Protein AF-A0A951AZ58-F1 (afdb_monomer)

Foldseek 3Di:
DVVVVVVVVVVVVVVVVVVVQLPDQDDDDDDPDLQCLLQPPQKDFDDDPNDGPDIGGSQVVVCVVVVHGGDYDDDRPPRNDPDPDPPDPD

Radius of gyration: 17.18 Å; Cα contacts (8 Å, |Δi|>4): 71; chains: 1; bounding box: 52×43×36 Å

Structure (mmCIF, N/CA/C/O backbone):
data_AF-A0A951AZ58-F1
#
_entry.id   AF-A0A951AZ58-F1
#
loop_
_atom_site.group_PDB
_atom_site.id
_atom_site.type_symbol
_atom_site.label_atom_id
_atom_site.label_alt_id
_atom_site.label_comp_id
_atom_site.label_asym_id
_atom_site.label_entity_id
_atom_site.label_seq_id
_atom_site.pdbx_PDB_ins_code
_atom_site.Cartn_x
_atom_site.Cartn_y
_atom_site.Cartn_z
_atom_site.occupancy
_atom_site.B_iso_or_equiv
_atom_site.auth_seq_id
_atom_site.auth_comp_id
_atom_site.auth_asym_id
_atom_site.auth_atom_id
_atom_site.pdbx_PDB_model_num
ATOM 1 N N . TRP A 1 1 ? 11.320 30.455 2.727 1.00 51.31 1 TRP A N 1
ATOM 2 C CA . TRP A 1 1 ? 9.937 30.965 2.680 1.00 51.31 1 TRP A CA 1
ATOM 3 C C . TRP A 1 1 ? 9.031 30.214 1.704 1.00 51.31 1 TRP A C 1
ATOM 5 O O . TRP A 1 1 ? 7.855 30.126 2.004 1.00 51.31 1 TRP A O 1
ATOM 15 N N . PHE A 1 2 ? 9.530 29.590 0.625 1.00 50.81 2 PHE A N 1
ATOM 16 C CA . PHE A 1 2 ? 8.713 28.667 -0.191 1.00 50.81 2 PHE A CA 1
ATOM 17 C C . PHE A 1 2 ? 8.337 27.359 0.542 1.00 50.81 2 PHE A C 1
ATOM 19 O O . PHE A 1 2 ? 7.192 26.938 0.501 1.00 50.81 2 PHE A O 1
ATOM 26 N N . LEU A 1 3 ? 9.264 26.782 1.316 1.00 56.75 3 LEU A N 1
ATOM 27 C CA . LEU A 1 3 ? 9.083 25.475 1.976 1.00 56.75 3 LEU A CA 1
ATOM 28 C C 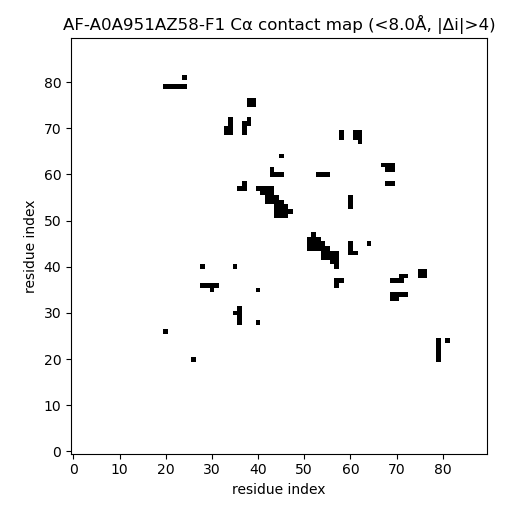. LEU A 1 3 ? 8.008 25.422 3.083 1.00 56.75 3 LEU A C 1
ATOM 30 O O . LEU A 1 3 ? 7.521 24.342 3.394 1.00 56.75 3 LEU A O 1
ATOM 34 N N . ALA A 1 4 ? 7.641 26.557 3.691 1.00 56.88 4 ALA A N 1
ATOM 35 C CA . ALA A 1 4 ? 6.621 26.582 4.747 1.00 56.88 4 ALA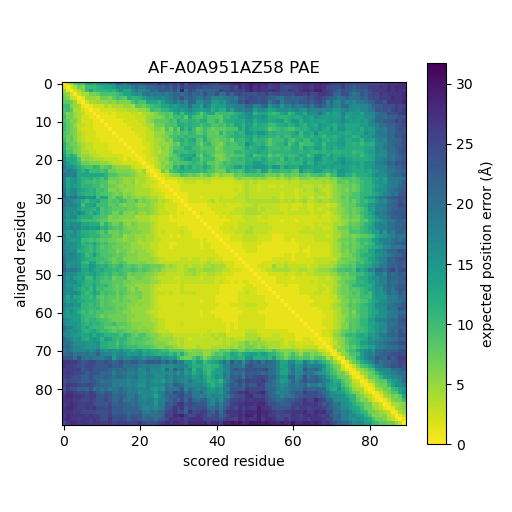 A CA 1
ATOM 36 C C . ALA A 1 4 ? 5.196 26.450 4.176 1.00 56.88 4 ALA A C 1
ATOM 38 O O . ALA A 1 4 ? 4.354 25.795 4.778 1.00 56.88 4 ALA A O 1
ATOM 39 N N . GLY A 1 5 ? 4.947 27.019 2.989 1.00 62.47 5 GLY A N 1
ATOM 40 C CA . GLY A 1 5 ? 3.643 26.934 2.325 1.00 62.47 5 GLY A CA 1
ATOM 41 C C . GLY A 1 5 ? 3.329 25.531 1.801 1.00 62.47 5 GLY A C 1
ATOM 42 O O . GLY A 1 5 ? 2.188 25.085 1.903 1.00 62.47 5 GLY A O 1
ATOM 43 N N . ASP A 1 6 ? 4.346 24.817 1.308 1.00 77.69 6 ASP A N 1
ATOM 44 C CA . ASP A 1 6 ? 4.196 23.433 0.849 1.00 77.69 6 ASP A CA 1
ATOM 45 C C . ASP A 1 6 ? 3.916 22.482 2.018 1.00 77.69 6 ASP A C 1
ATOM 47 O O . ASP A 1 6 ? 3.068 21.605 1.896 1.00 77.69 6 ASP A O 1
ATOM 51 N N . ALA A 1 7 ? 4.565 22.675 3.171 1.00 77.19 7 ALA A N 1
ATOM 52 C CA . ALA A 1 7 ? 4.338 21.839 4.350 1.00 77.19 7 ALA A CA 1
ATOM 53 C C . ALA A 1 7 ? 2.889 21.940 4.862 1.00 77.19 7 ALA A C 1
ATOM 55 O O . ALA A 1 7 ? 2.227 20.918 5.047 1.00 77.19 7 ALA A O 1
ATOM 56 N N . ASP A 1 8 ? 2.364 23.161 5.006 1.00 79.81 8 ASP A N 1
ATOM 57 C CA . ASP A 1 8 ? 0.981 23.385 5.444 1.00 79.81 8 ASP A CA 1
ATOM 58 C C . ASP A 1 8 ? -0.046 22.858 4.427 1.00 79.81 8 ASP A C 1
ATOM 60 O O . ASP A 1 8 ? -1.128 22.389 4.795 1.00 79.81 8 ASP A O 1
ATOM 64 N N . PHE A 1 9 ? 0.270 22.936 3.131 1.00 82.00 9 PHE A N 1
ATOM 65 C CA . PHE A 1 9 ? -0.575 22.394 2.069 1.00 82.00 9 PHE A CA 1
ATOM 66 C C . PHE A 1 9 ? -0.582 20.862 2.066 1.00 82.00 9 PHE A C 1
ATOM 68 O O . PHE A 1 9 ? -1.651 20.255 1.988 1.00 82.00 9 PHE A O 1
ATOM 75 N N . MET A 1 10 ? 0.593 20.242 2.191 1.00 78.75 10 MET A N 1
ATOM 76 C CA . MET A 1 10 ? 0.751 18.790 2.269 1.00 78.75 10 MET A CA 1
ATOM 77 C C . MET A 1 10 ? 0.001 18.215 3.468 1.00 78.75 10 MET A C 1
ATOM 79 O O . MET A 1 10 ? -0.695 17.212 3.325 1.00 78.75 10 MET A O 1
ATOM 83 N N . GLU A 1 11 ? 0.062 18.886 4.620 1.00 82.31 11 GLU A N 1
ATOM 84 C CA . GLU A 1 11 ? -0.664 18.463 5.817 1.00 82.31 11 GLU A CA 1
ATOM 85 C C . GLU A 1 11 ? -2.186 18.547 5.620 1.00 82.31 11 GLU A C 1
ATOM 87 O O . GLU A 1 11 ? -2.909 17.597 5.920 1.00 82.31 11 GLU A O 1
ATOM 92 N N . LYS A 1 12 ? -2.698 19.627 5.012 1.00 83.06 12 LYS A N 1
ATOM 93 C CA . LYS A 1 12 ? -4.130 19.735 4.665 1.00 83.06 12 LYS A CA 1
ATOM 94 C C . LYS A 1 12 ? -4.574 18.673 3.659 1.00 83.06 12 LYS A C 1
ATOM 96 O O . LYS A 1 12 ? -5.682 18.147 3.776 1.00 83.06 12 LYS A O 1
ATOM 101 N N . ALA A 1 13 ? -3.737 18.370 2.667 1.00 79.94 13 ALA A N 1
ATOM 102 C CA . ALA A 1 13 ? -4.013 17.335 1.677 1.00 79.94 13 ALA A CA 1
ATOM 103 C C . ALA A 1 13 ? -4.053 15.942 2.324 1.00 79.94 13 ALA A C 1
ATOM 105 O O . ALA A 1 13 ? -4.967 15.171 2.030 1.00 79.94 13 ALA A O 1
ATOM 106 N N . ARG A 1 14 ? -3.126 15.656 3.250 1.00 78.56 14 ARG A N 1
ATOM 107 C CA . ARG A 1 14 ? -3.092 14.420 4.042 1.00 78.56 14 ARG A CA 1
ATOM 108 C C . ARG A 1 14 ? -4.371 14.248 4.858 1.00 78.56 14 ARG A C 1
ATOM 110 O O . ARG A 1 14 ? -5.041 13.233 4.703 1.00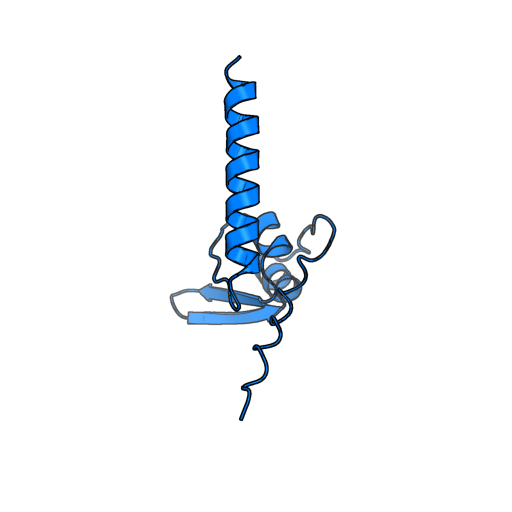 78.56 14 ARG A O 1
ATOM 117 N N . THR A 1 15 ? -4.760 15.254 5.643 1.00 82.06 15 THR A N 1
ATOM 118 C CA . THR A 1 15 ? -5.986 15.203 6.460 1.00 82.06 15 THR A CA 1
ATOM 119 C C . THR A 1 15 ? -7.226 14.959 5.604 1.00 82.06 15 THR A C 1
ATOM 121 O O . THR A 1 15 ? -8.046 14.104 5.921 1.00 82.06 15 THR A O 1
ATOM 124 N N . ARG A 1 16 ? -7.346 15.645 4.461 1.00 81.62 16 ARG A N 1
ATOM 125 C CA . ARG A 1 16 ? -8.490 15.461 3.558 1.00 81.62 16 ARG A CA 1
ATOM 126 C C . ARG A 1 16 ? -8.536 14.063 2.940 1.00 81.62 16 ARG A C 1
ATOM 128 O O . ARG A 1 16 ? -9.623 13.522 2.756 1.00 81.62 16 ARG A O 1
ATOM 135 N N . LEU A 1 17 ? -7.377 13.497 2.604 1.00 73.88 17 LEU A N 1
ATOM 136 C CA . LEU A 1 17 ? -7.275 12.121 2.124 1.00 73.88 17 LEU A CA 1
ATOM 137 C C . LEU A 1 17 ? -7.712 11.143 3.222 1.00 73.88 17 LEU A C 1
ATOM 139 O O . LEU A 1 17 ? -8.512 10.258 2.955 1.00 73.88 17 LEU A O 1
ATOM 143 N N . GLU A 1 18 ? -7.248 11.337 4.456 1.00 76.31 18 GLU A N 1
ATOM 144 C CA . GLU A 1 18 ? -7.612 10.495 5.601 1.00 76.31 18 GLU A CA 1
ATOM 145 C C . GLU A 1 18 ? -9.100 10.542 5.929 1.00 76.31 18 GLU A C 1
ATOM 147 O O . GLU A 1 18 ? -9.691 9.500 6.202 1.00 76.31 18 GLU A O 1
ATOM 152 N N . ASP A 1 19 ? -9.722 11.717 5.870 1.00 79.56 19 ASP A N 1
ATOM 153 C CA . ASP A 1 19 ? -11.162 11.861 6.082 1.00 79.56 19 ASP A CA 1
ATOM 154 C C . ASP A 1 19 ? -11.963 11.185 4.960 1.00 79.56 19 ASP A C 1
ATOM 156 O O . ASP A 1 19 ? -12.954 10.503 5.223 1.00 79.56 19 ASP A O 1
ATOM 160 N N . MET A 1 20 ? -11.504 11.309 3.708 1.00 74.25 20 MET A N 1
ATOM 161 C CA . MET A 1 20 ? -12.118 10.633 2.562 1.00 74.25 20 MET A CA 1
ATOM 162 C C . MET A 1 20 ? -11.992 9.109 2.665 1.00 74.25 20 MET A C 1
ATOM 164 O O . MET A 1 20 ? -12.942 8.398 2.354 1.00 74.25 20 MET A O 1
ATOM 168 N N . VAL A 1 21 ? -10.842 8.609 3.124 1.00 74.69 21 VAL A N 1
ATOM 169 C CA . VAL A 1 21 ? -10.608 7.176 3.344 1.00 74.69 21 VAL A CA 1
ATOM 170 C C . VAL A 1 21 ? -11.426 6.662 4.528 1.00 74.69 21 VAL A C 1
ATOM 172 O O . VAL A 1 21 ? -12.020 5.597 4.420 1.00 74.69 21 VAL A O 1
ATOM 175 N N . ARG A 1 22 ? -11.532 7.417 5.631 1.00 71.56 22 ARG A N 1
ATOM 176 C CA . ARG A 1 22 ? -12.365 7.041 6.789 1.00 71.56 22 ARG A CA 1
ATOM 177 C C . ARG A 1 22 ? -13.844 6.898 6.441 1.00 71.56 22 ARG A C 1
ATOM 179 O O . ARG A 1 22 ? -14.508 6.043 7.013 1.00 71.56 22 ARG A O 1
ATOM 186 N N . GLY A 1 23 ? -14.351 7.739 5.541 1.00 72.94 23 GLY A N 1
ATOM 187 C CA . GLY A 1 23 ? -15.740 7.678 5.082 1.00 72.94 23 GLY A CA 1
ATOM 188 C C . GLY A 1 23 ? -16.004 6.648 3.980 1.00 72.94 23 GLY A C 1
ATOM 189 O O . GLY A 1 23 ? -17.163 6.434 3.632 1.00 72.94 23 GLY A O 1
ATOM 190 N N . ALA A 1 24 ? -14.966 6.036 3.405 1.00 74.88 24 ALA A N 1
ATOM 191 C CA . ALA A 1 24 ? -15.097 5.089 2.305 1.00 74.88 24 ALA A CA 1
ATOM 192 C C . ALA A 1 24 ? -14.997 3.645 2.808 1.00 74.88 24 ALA A C 1
ATOM 194 O O . ALA A 1 24 ? -14.015 3.264 3.437 1.00 74.88 24 ALA A O 1
ATOM 195 N N . GLU A 1 25 ? -15.973 2.806 2.460 1.00 76.56 25 GLU A N 1
ATOM 196 C CA . GLU A 1 25 ? -15.904 1.366 2.748 1.00 76.56 25 GLU A CA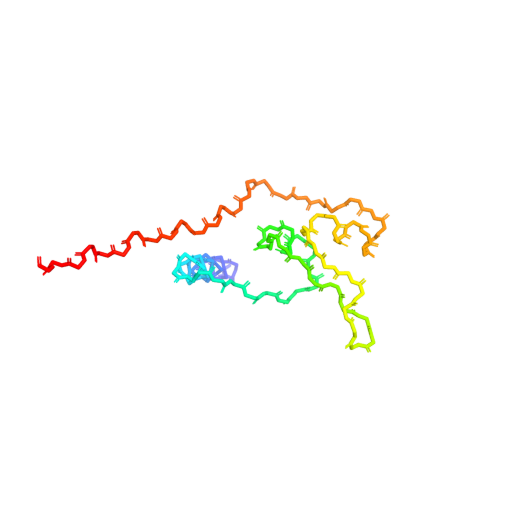 1
ATOM 197 C C . GLU A 1 25 ? -14.830 0.655 1.907 1.00 76.56 25 GLU A C 1
ATOM 199 O O . GLU A 1 25 ? -14.247 -0.337 2.340 1.00 76.56 25 GLU A O 1
ATOM 204 N N . ILE A 1 26 ? -14.553 1.161 0.696 1.00 82.69 26 ILE A N 1
ATOM 205 C CA . ILE A 1 26 ? -13.570 0.596 -0.236 1.00 82.69 26 ILE A CA 1
ATOM 206 C C . ILE A 1 26 ? -12.776 1.725 -0.905 1.00 82.69 26 ILE A C 1
ATOM 208 O O . ILE A 1 26 ? -13.345 2.594 -1.565 1.00 82.69 26 ILE A O 1
ATOM 212 N N . LEU A 1 27 ? -11.446 1.664 -0.796 1.00 84.38 27 LEU A N 1
ATOM 213 C CA . LEU A 1 27 ? -10.503 2.504 -1.537 1.00 84.38 27 LEU A CA 1
ATOM 214 C C . LEU A 1 27 ? -9.867 1.691 -2.671 1.00 84.38 27 LEU A C 1
ATOM 216 O O . LEU A 1 27 ? -9.234 0.666 -2.425 1.00 84.38 27 LEU A O 1
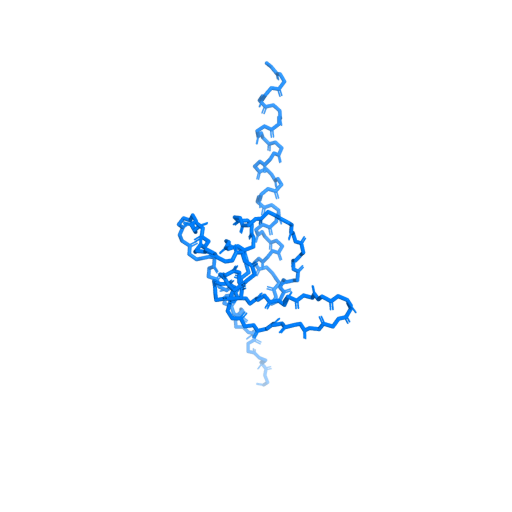ATOM 220 N N . VAL A 1 28 ? -9.976 2.181 -3.909 1.00 90.19 28 VAL A N 1
ATOM 221 C CA . VAL A 1 28 ? -9.208 1.657 -5.047 1.00 90.19 28 VAL A CA 1
ATOM 222 C C . VAL A 1 28 ? -8.059 2.612 -5.335 1.00 90.19 28 VAL A C 1
ATOM 224 O O . VAL A 1 28 ? -8.279 3.773 -5.677 1.00 90.19 28 VAL A O 1
ATOM 227 N N . LEU A 1 29 ? -6.831 2.114 -5.205 1.00 88.69 29 LEU A N 1
ATOM 228 C CA . LEU A 1 29 ? -5.615 2.900 -5.372 1.00 88.69 29 LEU A CA 1
ATOM 229 C C . LEU A 1 29 ? -4.717 2.293 -6.453 1.00 88.69 29 LEU A C 1
ATOM 231 O O . LEU A 1 29 ? -4.438 1.097 -6.444 1.00 88.69 29 LEU A O 1
ATOM 235 N N . SER A 1 30 ? -4.223 3.142 -7.355 1.00 92.38 30 SER A N 1
ATOM 236 C CA . SER A 1 30 ? -3.194 2.799 -8.339 1.00 92.38 30 SER A CA 1
ATOM 237 C C . SER A 1 30 ? -1.996 3.717 -8.136 1.00 92.38 30 SER A C 1
ATOM 239 O O . SER A 1 30 ? -2.114 4.935 -8.258 1.00 92.38 30 SER A O 1
ATOM 241 N N . SER A 1 31 ? -0.842 3.137 -7.822 1.00 88.38 31 SER A N 1
ATOM 242 C CA . SER A 1 31 ? 0.412 3.859 -7.613 1.00 88.38 31 SER A CA 1
ATOM 243 C C . SER A 1 31 ? 1.581 3.024 -8.124 1.00 88.38 31 SER A C 1
ATOM 245 O O . SER A 1 31 ? 1.499 1.802 -8.185 1.00 88.38 31 SER A O 1
ATOM 247 N N . HIS A 1 32 ? 2.681 3.687 -8.471 1.00 87.81 32 HIS A N 1
ATOM 248 C CA . HIS A 1 32 ? 3.969 3.040 -8.744 1.00 87.81 32 HIS A CA 1
ATOM 249 C C . HIS A 1 32 ? 4.938 3.150 -7.560 1.00 87.81 32 HIS A C 1
ATOM 251 O O . HIS A 1 32 ? 6.036 2.601 -7.604 1.00 87.81 32 HIS A O 1
ATOM 257 N N . GLN A 1 33 ? 4.558 3.876 -6.506 1.00 87.56 33 GLN A N 1
ATOM 258 C CA . GLN A 1 33 ? 5.373 4.012 -5.308 1.00 87.56 33 GLN A CA 1
ATOM 259 C C . GLN A 1 33 ? 5.092 2.850 -4.358 1.00 87.56 33 GLN A C 1
ATOM 261 O O . GLN A 1 33 ? 4.012 2.762 -3.776 1.00 87.56 33 GLN A O 1
ATOM 266 N N . GLU A 1 34 ? 6.091 1.991 -4.171 1.00 89.56 34 GLU A N 1
ATOM 267 C CA . GLU A 1 34 ? 5.998 0.787 -3.336 1.00 89.56 34 GLU A CA 1
ATOM 268 C C . GLU A 1 34 ? 5.512 1.094 -1.914 1.00 89.56 34 GLU A C 1
ATOM 270 O O . GLU A 1 34 ? 4.601 0.434 -1.423 1.00 89.56 34 GLU A O 1
ATOM 275 N N . GLY A 1 35 ? 6.059 2.142 -1.286 1.00 86.12 35 GLY A N 1
ATOM 276 C CA . GLY A 1 35 ? 5.684 2.538 0.073 1.00 86.12 35 GLY A CA 1
ATOM 277 C C . GLY A 1 35 ? 4.224 2.977 0.193 1.00 86.12 35 GLY A C 1
ATOM 278 O O . GLY A 1 35 ? 3.591 2.720 1.212 1.00 86.12 35 GLY A O 1
ATOM 279 N N . VAL A 1 36 ? 3.655 3.576 -0.858 1.00 86.25 36 VAL A N 1
ATOM 280 C CA . VAL A 1 36 ? 2.238 3.966 -0.862 1.00 86.25 36 VAL A CA 1
ATOM 281 C C . VAL A 1 36 ? 1.360 2.717 -0.914 1.00 86.25 36 VAL A C 1
ATOM 283 O O . VAL A 1 36 ? 0.441 2.587 -0.115 1.00 86.25 36 VAL A O 1
ATOM 286 N N . ILE A 1 37 ? 1.664 1.776 -1.810 1.00 90.44 37 ILE A N 1
ATOM 287 C CA . ILE A 1 37 ? 0.900 0.527 -1.937 1.00 90.44 37 ILE A CA 1
ATOM 288 C C . ILE A 1 37 ? 0.979 -0.277 -0.635 1.00 90.44 37 ILE A C 1
ATOM 290 O O . ILE A 1 37 ? -0.044 -0.722 -0.130 1.00 90.44 37 ILE A O 1
ATOM 294 N N . ALA A 1 38 ? 2.178 -0.405 -0.063 1.00 87.81 38 ALA A N 1
ATOM 295 C CA . ALA A 1 38 ? 2.401 -1.159 1.165 1.00 87.81 38 ALA A CA 1
ATOM 296 C C . ALA A 1 38 ? 1.710 -0.545 2.396 1.00 87.81 38 ALA A C 1
ATOM 298 O O . ALA A 1 38 ? 1.356 -1.273 3.315 1.00 87.81 38 ALA A O 1
ATOM 299 N N . THR A 1 39 ? 1.523 0.780 2.422 1.00 82.88 39 THR A N 1
ATOM 300 C CA . THR A 1 39 ? 0.893 1.477 3.559 1.00 82.88 39 THR A CA 1
ATOM 301 C C . THR A 1 39 ? -0.631 1.506 3.447 1.00 82.88 39 THR A C 1
ATOM 303 O O . THR A 1 39 ? -1.327 1.371 4.449 1.00 82.88 39 THR A O 1
ATOM 306 N N . TRP A 1 40 ? -1.160 1.704 2.236 1.00 83.19 40 TRP A N 1
ATOM 307 C CA . TRP A 1 40 ? -2.575 2.039 2.031 1.00 83.19 40 TRP A CA 1
ATOM 308 C C . TRP A 1 40 ? -3.425 0.897 1.467 1.00 83.19 40 TRP A C 1
ATOM 310 O O . TRP A 1 40 ? -4.651 0.980 1.528 1.00 83.19 40 TRP A O 1
ATOM 320 N N . CYS A 1 41 ? -2.819 -0.159 0.916 1.00 88.44 41 CYS A N 1
ATOM 321 C CA . CYS A 1 41 ? -3.552 -1.278 0.327 1.00 88.44 41 CYS A CA 1
ATOM 322 C C . CYS A 1 41 ? -3.482 -2.521 1.219 1.00 88.44 41 CYS A C 1
ATOM 324 O O . CYS A 1 41 ? -2.406 -2.968 1.599 1.00 88.44 41 CYS A O 1
ATOM 326 N N . SER A 1 42 ? -4.634 -3.141 1.472 1.00 90.00 42 SER A N 1
ATOM 327 C CA . SER A 1 42 ? -4.729 -4.466 2.104 1.00 90.00 42 SER A CA 1
ATOM 328 C C . SER A 1 42 ? -4.637 -5.619 1.094 1.00 90.00 42 SER A C 1
ATOM 330 O O . SER A 1 42 ? -4.251 -6.732 1.446 1.00 90.00 42 SER A O 1
ATOM 332 N N . ARG A 1 43 ? -4.972 -5.355 -0.174 1.00 92.81 43 ARG A N 1
ATOM 333 C CA . ARG A 1 43 ? -4.977 -6.306 -1.294 1.00 92.81 43 ARG A CA 1
ATOM 334 C C . ARG A 1 43 ? -4.437 -5.624 -2.548 1.00 92.81 43 ARG A C 1
ATOM 336 O O . ARG A 1 43 ? -4.699 -4.441 -2.760 1.00 92.81 43 ARG A O 1
ATOM 343 N N . VAL A 1 44 ? -3.712 -6.360 -3.386 1.00 95.75 44 VAL A N 1
ATOM 344 C CA . VAL A 1 44 ? -3.142 -5.857 -4.645 1.00 95.75 44 VAL A CA 1
ATOM 345 C C . VAL A 1 44 ? -3.522 -6.772 -5.803 1.00 95.75 44 VAL A C 1
ATOM 347 O O . VAL A 1 44 ? -3.489 -7.993 -5.682 1.00 95.75 44 VAL A O 1
ATOM 350 N N . LEU A 1 45 ? -3.851 -6.153 -6.939 1.00 96.44 45 LEU A N 1
ATOM 351 C CA . LEU A 1 45 ? -4.034 -6.811 -8.229 1.00 96.44 45 LEU A CA 1
ATOM 352 C C . LEU A 1 45 ? -2.836 -6.483 -9.120 1.00 96.44 45 LEU A C 1
ATOM 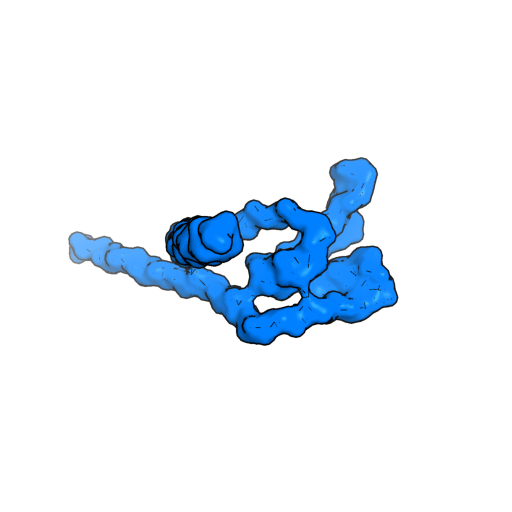354 O O . LEU A 1 45 ? -2.658 -5.336 -9.533 1.00 96.44 45 LEU A O 1
ATOM 358 N N . TRP A 1 46 ? -2.024 -7.485 -9.443 1.00 95.00 46 TRP A N 1
ATOM 359 C CA . TRP A 1 46 ? -0.958 -7.336 -10.426 1.00 95.00 46 TRP A CA 1
ATOM 360 C C . TRP A 1 46 ? -1.513 -7.604 -11.823 1.00 95.00 46 TRP A C 1
ATOM 362 O O . TRP A 1 46 ? -1.935 -8.716 -12.145 1.00 95.00 46 TRP A O 1
ATOM 372 N N . LEU A 1 47 ? -1.485 -6.576 -12.671 1.00 94.81 47 LEU A N 1
ATOM 373 C CA . LEU A 1 47 ? -1.851 -6.674 -14.078 1.00 94.81 47 LEU A CA 1
ATOM 374 C C . LEU A 1 47 ? -0.621 -6.806 -14.982 1.00 94.81 47 LEU A C 1
ATOM 376 O O . LEU A 1 47 ? 0.350 -6.063 -14.848 1.00 94.81 47 LEU A O 1
ATOM 380 N N . GLU A 1 48 ? -0.703 -7.691 -15.969 1.00 94.12 48 GLU A N 1
ATOM 381 C CA . GLU A 1 48 ? 0.272 -7.815 -17.050 1.00 94.12 48 GLU A CA 1
ATOM 382 C C . GLU A 1 48 ? -0.456 -8.084 -18.370 1.00 94.12 48 GLU A C 1
ATOM 384 O O . GLU A 1 48 ? -1.312 -8.964 -18.460 1.00 94.12 48 GLU A O 1
ATOM 389 N N . GLY A 1 49 ? -0.165 -7.288 -19.403 1.00 94.81 49 GLY A N 1
ATOM 390 C CA . GLY A 1 49 ? -0.792 -7.452 -20.722 1.00 94.81 49 GLY A CA 1
ATOM 391 C C . GLY A 1 49 ? -2.327 -7.381 -20.703 1.00 94.81 49 GLY A C 1
ATOM 392 O O . GLY A 1 49 ? -2.982 -8.060 -21.491 1.00 94.81 49 GLY A O 1
ATOM 393 N N . GLY A 1 50 ? -2.908 -6.608 -19.778 1.00 95.00 50 GLY A N 1
ATOM 394 C CA . GLY A 1 50 ? -4.361 -6.494 -19.606 1.00 95.00 50 GLY A CA 1
ATOM 395 C C . GLY A 1 50 ? -5.020 -7.682 -18.896 1.00 95.00 50 GLY A C 1
ATOM 396 O O . GLY A 1 50 ? -6.244 -7.790 -18.910 1.00 95.00 50 GLY A O 1
ATOM 397 N N . ARG A 1 51 ? -4.241 -8.580 -18.283 1.00 96.56 51 ARG A N 1
ATOM 398 C CA . ARG A 1 51 ? -4.738 -9.724 -17.507 1.00 96.56 51 ARG A CA 1
ATOM 399 C C . ARG A 1 51 ? -4.268 -9.633 -16.063 1.00 96.56 51 ARG A C 1
ATOM 401 O O . ARG A 1 51 ? -3.173 -9.143 -15.805 1.00 96.56 51 ARG A O 1
ATOM 408 N N . ILE A 1 52 ? -5.082 -10.136 -15.137 1.00 96.81 52 ILE A N 1
ATOM 409 C CA . ILE A 1 52 ? -4.663 -10.333 -13.746 1.00 96.81 52 ILE A CA 1
ATOM 410 C C . ILE A 1 52 ? -3.662 -11.483 -13.732 1.00 96.81 52 ILE A C 1
ATOM 412 O O . ILE A 1 52 ? -4.012 -12.618 -14.056 1.00 96.81 52 ILE A O 1
ATOM 416 N N . ARG A 1 53 ? -2.411 -11.163 -13.410 1.00 97.00 53 ARG A N 1
ATOM 417 C CA . ARG A 1 53 ? -1.338 -12.137 -13.222 1.00 97.00 53 ARG A CA 1
ATOM 418 C C . ARG A 1 53 ? -1.337 -12.672 -11.793 1.00 97.00 53 ARG A C 1
ATOM 420 O O . ARG A 1 53 ? -1.045 -13.847 -11.598 1.00 97.00 53 ARG A O 1
ATOM 427 N N . ASP A 1 54 ? -1.661 -11.818 -10.823 1.00 97.00 54 ASP A N 1
ATOM 428 C CA . ASP A 1 54 ? -1.710 -12.175 -9.407 1.00 97.00 54 ASP A CA 1
ATOM 429 C C . ASP A 1 54 ? -2.690 -11.286 -8.629 1.00 97.00 54 ASP A C 1
ATOM 431 O O . ASP A 1 54 ? -2.968 -10.150 -9.025 1.00 97.00 54 ASP A O 1
ATOM 435 N N . ASP A 1 55 ? -3.215 -11.825 -7.535 1.00 97.06 55 ASP A N 1
ATOM 436 C CA . ASP A 1 55 ? -4.268 -11.238 -6.714 1.00 97.06 55 ASP A CA 1
ATOM 437 C C . ASP A 1 55 ? -4.195 -11.796 -5.288 1.00 97.06 55 ASP A C 1
ATOM 439 O O . ASP A 1 55 ? -4.298 -13.006 -5.079 1.00 97.06 55 ASP A O 1
ATOM 443 N N . GLY A 1 56 ? -4.026 -10.920 -4.300 1.00 95.56 56 GLY A N 1
ATOM 444 C CA . GLY A 1 56 ? -3.893 -11.343 -2.912 1.00 95.56 56 GLY A CA 1
ATOM 445 C C . GLY A 1 56 ? -3.431 -10.236 -1.969 1.00 95.56 56 GLY A C 1
ATOM 446 O O . GLY A 1 56 ? -3.505 -9.052 -2.324 1.00 95.56 56 GLY A O 1
ATOM 447 N N . PRO A 1 57 ? -2.973 -10.611 -0.760 1.00 94.50 57 PRO A N 1
ATOM 448 C CA . PRO A 1 57 ? -2.402 -9.684 0.211 1.00 94.50 57 PRO A CA 1
ATOM 449 C C . PRO A 1 57 ? -1.313 -8.807 -0.412 1.00 94.50 57 PRO A C 1
ATOM 451 O O . PRO A 1 57 ? -0.528 -9.264 -1.250 1.00 94.50 57 PRO A O 1
ATOM 454 N N . ALA A 1 58 ? -1.305 -7.525 -0.042 1.00 92.56 58 ALA A N 1
ATOM 455 C CA . ALA A 1 58 ? -0.433 -6.539 -0.671 1.00 92.56 58 ALA A CA 1
ATOM 456 C C . ALA A 1 58 ? 1.053 -6.901 -0.543 1.00 92.56 58 ALA 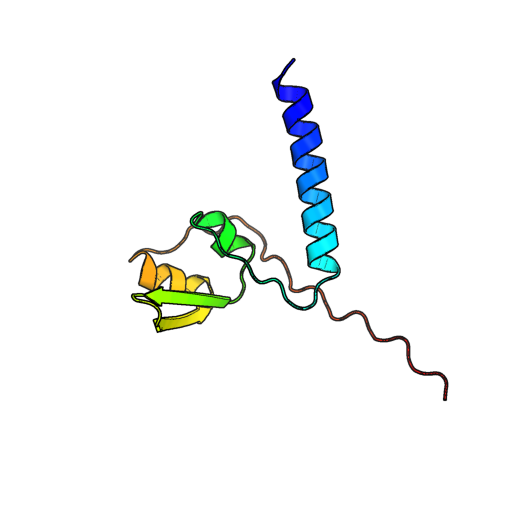A C 1
ATOM 458 O O . ALA A 1 58 ? 1.789 -6.806 -1.519 1.00 92.56 58 ALA A O 1
ATOM 459 N N . ASP A 1 59 ? 1.484 -7.358 0.627 1.00 91.50 59 ASP A N 1
ATOM 460 C CA . ASP A 1 59 ? 2.845 -7.810 0.908 1.00 91.50 59 ASP A CA 1
ATOM 461 C C . ASP A 1 59 ? 3.262 -9.006 0.039 1.00 91.50 59 ASP A C 1
ATOM 463 O O . ASP A 1 59 ? 4.327 -8.969 -0.583 1.00 91.50 59 ASP A O 1
ATOM 467 N N . GLU A 1 60 ? 2.409 -10.025 -0.073 1.00 93.75 60 GLU A N 1
ATOM 468 C CA . GLU A 1 60 ? 2.688 -11.225 -0.862 1.00 93.75 60 GLU A CA 1
ATOM 469 C C . GLU A 1 60 ? 2.796 -10.927 -2.360 1.00 93.75 60 GLU A C 1
ATOM 471 O O . GLU A 1 60 ? 3.766 -11.322 -3.015 1.00 93.75 60 GLU A O 1
ATOM 476 N N . VAL A 1 61 ? 1.808 -10.220 -2.918 1.00 95.38 61 VAL A N 1
ATOM 477 C CA . VAL A 1 61 ? 1.775 -9.907 -4.354 1.00 95.38 61 VAL A CA 1
ATOM 478 C C . VAL A 1 61 ? 2.919 -8.963 -4.715 1.00 95.38 61 VAL A C 1
ATOM 480 O O . VAL A 1 61 ? 3.605 -9.172 -5.717 1.00 95.38 61 VAL A O 1
ATOM 483 N N . MET A 1 62 ? 3.189 -7.958 -3.876 1.00 94.31 62 MET A N 1
ATOM 484 C CA . MET A 1 62 ? 4.310 -7.039 -4.083 1.00 94.31 62 MET A CA 1
ATOM 485 C C . MET A 1 62 ? 5.656 -7.759 -4.001 1.00 94.31 62 MET A C 1
ATOM 487 O O . MET A 1 62 ? 6.539 -7.472 -4.808 1.00 94.31 62 MET A O 1
ATOM 491 N N . GLN A 1 63 ? 5.822 -8.724 -3.092 1.00 93.88 63 GLN A N 1
ATOM 492 C CA . GLN A 1 63 ? 7.048 -9.519 -3.013 1.00 93.88 63 GLN A CA 1
ATOM 493 C C . GLN A 1 63 ? 7.280 -10.333 -4.291 1.00 93.88 63 GLN A C 1
ATOM 495 O O . GLN A 1 63 ? 8.402 -10.368 -4.805 1.00 93.88 63 GLN A O 1
ATOM 500 N N . ARG A 1 64 ? 6.228 -10.961 -4.831 1.00 94.88 64 ARG A N 1
ATOM 501 C CA . ARG A 1 64 ? 6.304 -11.719 -6.090 1.00 94.88 64 ARG A CA 1
ATOM 502 C C . ARG A 1 64 ? 6.560 -10.808 -7.293 1.00 94.88 64 ARG A C 1
ATOM 504 O O . ARG A 1 64 ? 7.333 -11.184 -8.171 1.00 94.88 64 ARG A O 1
ATOM 511 N N . TYR A 1 65 ? 5.972 -9.611 -7.309 1.00 94.38 65 TYR A N 1
ATOM 512 C CA . TYR A 1 65 ? 6.191 -8.606 -8.353 1.00 94.38 65 TYR A CA 1
ATOM 513 C C . TYR A 1 65 ? 7.623 -8.045 -8.345 1.00 94.38 65 TYR A C 1
ATOM 515 O O . TYR A 1 65 ? 8.269 -7.968 -9.388 1.00 94.38 65 TYR A O 1
ATOM 523 N N . LEU A 1 66 ? 8.139 -7.663 -7.172 1.00 93.31 66 LEU A N 1
ATOM 524 C CA . LEU A 1 66 ? 9.443 -7.002 -7.028 1.00 93.31 66 LEU A CA 1
ATOM 525 C C . LEU A 1 66 ? 10.628 -7.975 -6.957 1.00 93.31 66 LEU A C 1
ATOM 527 O O . LEU A 1 66 ? 11.776 -7.543 -7.075 1.00 93.31 66 LEU A O 1
ATOM 531 N N . GLY A 1 67 ? 10.375 -9.257 -6.682 1.00 94.44 67 GLY A N 1
ATOM 532 C CA . GLY A 1 67 ? 11.414 -10.256 -6.415 1.00 94.44 67 GLY A CA 1
ATOM 533 C C . GLY A 1 67 ? 12.178 -10.025 -5.104 1.00 94.44 67 GLY A C 1
ATOM 534 O O . GLY A 1 67 ? 13.229 -10.628 -4.890 1.00 94.44 67 GLY A O 1
ATOM 535 N N . ARG A 1 68 ? 11.681 -9.143 -4.228 1.00 92.75 68 ARG A N 1
ATOM 536 C CA . ARG A 1 68 ? 12.255 -8.825 -2.911 1.00 92.75 68 ARG A CA 1
ATOM 537 C C . ARG A 1 68 ? 11.149 -8.430 -1.924 1.00 92.75 68 ARG A C 1
ATOM 539 O O . ARG A 1 68 ? 10.091 -7.994 -2.372 1.00 92.75 68 ARG A O 1
ATOM 546 N N . PRO A 1 69 ? 11.387 -8.516 -0.604 1.00 87.25 69 PRO A N 1
ATOM 547 C CA . PRO A 1 69 ? 10.453 -7.992 0.390 1.00 87.25 69 PRO A CA 1
ATOM 548 C C . PRO A 1 69 ? 10.239 -6.482 0.217 1.00 87.25 69 PRO A C 1
ATOM 550 O O . PRO A 1 69 ? 11.197 -5.744 -0.035 1.00 87.25 69 PRO A O 1
ATOM 553 N N . VAL A 1 70 ? 8.996 -6.022 0.370 1.00 85.00 70 VAL A N 1
ATOM 554 C CA . VAL A 1 70 ? 8.677 -4.588 0.372 1.00 85.00 70 VAL A CA 1
ATOM 555 C C . VAL A 1 70 ? 9.017 -3.992 1.738 1.00 85.00 70 VAL A C 1
ATOM 557 O O . VAL A 1 70 ? 8.810 -4.631 2.769 1.00 85.00 70 VAL A O 1
ATOM 560 N N . GLN A 1 71 ? 9.557 -2.773 1.765 1.00 76.00 71 GLN A N 1
ATOM 561 C CA . GLN A 1 71 ? 9.745 -2.064 3.030 1.00 76.00 71 GLN A CA 1
ATOM 562 C C . GLN A 1 71 ? 8.420 -1.433 3.456 1.00 76.00 71 GLN A C 1
ATOM 564 O O . GLN A 1 71 ? 7.916 -0.528 2.794 1.00 76.00 71 GLN A O 1
ATOM 569 N N . THR A 1 72 ? 7.867 -1.917 4.563 1.00 68.12 72 THR A N 1
ATOM 570 C CA . THR A 1 72 ? 6.687 -1.347 5.217 1.00 68.12 72 THR A CA 1
ATOM 571 C C . THR A 1 72 ? 7.124 -0.300 6.245 1.00 68.12 72 THR A C 1
ATOM 573 O O . THR A 1 72 ? 7.957 -0.589 7.104 1.00 68.12 72 THR A O 1
ATOM 576 N N . TRP A 1 73 ? 6.571 0.911 6.172 1.00 54.19 73 TRP A N 1
ATOM 577 C CA . TRP A 1 73 ? 6.706 1.955 7.202 1.00 54.19 73 TRP A CA 1
ATOM 578 C C . TRP A 1 73 ? 5.549 1.815 8.223 1.00 54.19 73 TRP A C 1
ATOM 580 O O . TRP A 1 73 ? 4.496 1.328 7.815 1.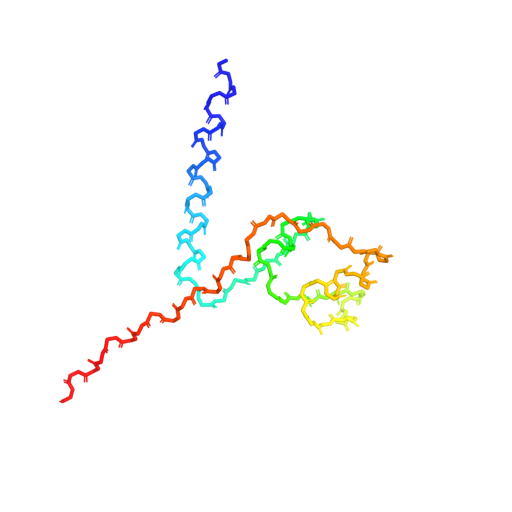00 54.19 73 TRP A O 1
ATOM 590 N N . PRO A 1 74 ? 5.716 2.112 9.534 1.00 56.72 74 PRO A N 1
ATOM 591 C CA . PRO A 1 74 ? 4.948 1.422 10.573 1.00 56.72 74 PRO A CA 1
ATOM 592 C C . PRO A 1 74 ? 3.500 1.908 10.763 1.00 56.72 74 PRO A C 1
ATOM 594 O O . PRO A 1 74 ? 3.160 3.043 10.439 1.00 56.72 74 PRO A O 1
ATOM 597 N N . GLU A 1 75 ? 2.736 1.002 11.389 1.00 49.50 75 GLU A N 1
ATOM 598 C CA . GLU A 1 75 ? 1.287 0.918 11.647 1.00 49.50 75 GLU A CA 1
ATOM 599 C C . GLU A 1 75 ? 0.426 0.597 10.405 1.00 49.50 75 GLU A C 1
ATOM 601 O O . GLU A 1 75 ? 0.342 1.405 9.479 1.00 49.50 75 GLU A O 1
ATOM 606 N N . PRO A 1 76 ? -0.249 -0.574 10.362 1.00 53.38 76 PRO A N 1
ATOM 607 C CA . PRO A 1 76 ? -1.243 -0.830 9.330 1.00 53.38 76 PRO A CA 1
ATOM 608 C C . PRO A 1 76 ? -2.354 0.215 9.451 1.00 53.38 76 PRO A C 1
ATOM 610 O O . PRO A 1 76 ? -2.920 0.400 10.530 1.00 53.38 76 PRO A O 1
ATOM 613 N N . VAL A 1 77 ? -2.700 0.878 8.344 1.00 55.88 77 VAL A N 1
ATOM 614 C CA . VAL A 1 77 ? -3.940 1.655 8.271 1.00 55.88 77 VAL A CA 1
ATOM 615 C C . VAL A 1 77 ? -5.074 0.666 8.533 1.00 55.88 77 VAL A C 1
ATOM 617 O O . VAL A 1 77 ? -5.396 -0.163 7.681 1.00 55.88 77 VAL A O 1
ATOM 620 N N . SER A 1 78 ? -5.629 0.681 9.749 1.00 50.84 78 SER A N 1
ATOM 621 C CA . SER A 1 78 ? -6.749 -0.193 10.083 1.00 50.84 78 SER A CA 1
ATOM 622 C C . SER A 1 78 ? -7.880 0.121 9.115 1.00 50.84 78 SER A C 1
ATOM 624 O O . SER A 1 78 ? -8.199 1.300 8.930 1.00 50.84 78 SER A O 1
ATOM 626 N N . ALA A 1 79 ? -8.496 -0.907 8.530 1.00 54.56 79 ALA A N 1
ATOM 627 C CA . ALA A 1 79 ? -9.706 -0.714 7.744 1.00 54.56 79 ALA A CA 1
ATOM 628 C C . ALA A 1 79 ? -10.694 0.155 8.549 1.00 54.56 79 ALA A C 1
ATOM 630 O O 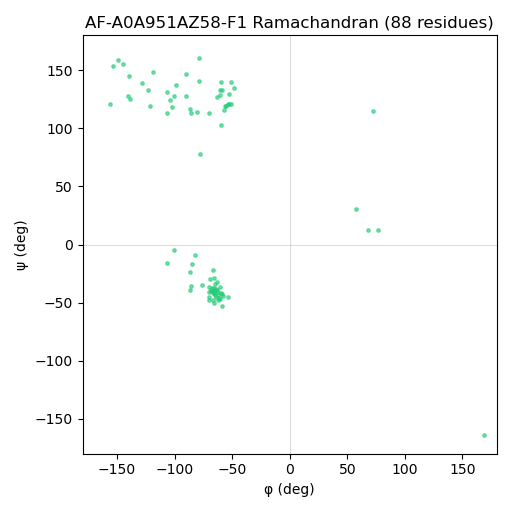. ALA A 1 79 ? -10.849 -0.092 9.757 1.00 54.56 79 ALA A O 1
ATOM 631 N N . PRO A 1 80 ? -11.326 1.175 7.936 1.00 53.66 80 PRO A N 1
ATOM 632 C CA . PRO A 1 80 ? -12.382 1.917 8.606 1.00 53.66 80 PRO A CA 1
ATOM 633 C C . PRO A 1 80 ? -13.403 0.902 9.119 1.00 53.66 80 PRO A C 1
ATOM 635 O O . PRO A 1 80 ? -13.898 0.063 8.367 1.00 53.66 80 PRO A O 1
ATOM 638 N N . GLN A 1 81 ? -13.632 0.901 10.434 1.00 48.25 81 GLN A N 1
ATOM 639 C CA . GLN A 1 81 ? -14.658 0.048 11.021 1.00 48.25 81 GLN A CA 1
ATOM 640 C C . GLN A 1 81 ? -15.992 0.466 10.391 1.00 48.25 81 GLN A C 1
ATOM 642 O O . GLN A 1 81 ? -16.247 1.675 10.336 1.00 48.25 81 GLN A O 1
ATOM 647 N N . PRO A 1 82 ? -16.832 -0.475 9.918 1.00 52.28 82 PRO A N 1
ATOM 648 C CA . PRO A 1 82 ? -18.165 -0.123 9.457 1.00 52.28 82 PRO A CA 1
ATOM 649 C C . PRO A 1 82 ? -18.842 0.651 10.585 1.00 52.28 82 PRO A C 1
ATOM 651 O O . PRO A 1 82 ? -18.911 0.181 11.725 1.00 52.28 82 PRO A O 1
ATOM 654 N N . THR A 1 83 ? -19.252 1.885 10.296 1.00 56.12 83 THR A N 1
ATOM 655 C CA . THR A 1 83 ? -19.998 2.669 11.280 1.00 56.12 83 THR A CA 1
ATOM 656 C C . THR A 1 83 ? -21.291 1.894 11.515 1.00 56.12 83 THR A C 1
ATOM 658 O O . THR A 1 83 ? -21.930 1.542 10.523 1.00 56.12 83 THR A O 1
ATOM 661 N N . PRO A 1 84 ? -21.665 1.553 12.763 1.00 60.91 84 PRO A N 1
ATOM 662 C CA . PRO A 1 84 ? -22.920 0.858 12.996 1.00 60.91 84 PRO A CA 1
ATOM 663 C C . PRO A 1 84 ? -24.040 1.698 12.387 1.00 60.91 84 PRO A C 1
ATOM 665 O O . PRO A 1 84 ? -24.211 2.865 12.748 1.00 60.91 84 PRO A O 1
ATOM 668 N N . GLU A 1 85 ? -24.743 1.115 11.417 1.00 65.19 85 GLU A N 1
ATOM 669 C CA . GLU A 1 85 ? -25.934 1.711 10.826 1.00 65.19 85 GLU A CA 1
ATOM 670 C C . GLU A 1 85 ? -26.881 2.077 11.980 1.00 65.19 85 GLU A C 1
ATOM 672 O O . GLU A 1 85 ? -27.068 1.254 12.887 1.00 65.19 85 GLU A O 1
ATOM 677 N N . PRO A 1 86 ? -27.405 3.317 12.043 1.00 68.94 86 PRO A N 1
ATOM 678 C CA . PRO A 1 86 ? -28.337 3.685 13.097 1.00 68.94 86 PRO A CA 1
ATOM 679 C C . PRO A 1 86 ? -29.503 2.700 13.053 1.00 68.94 86 PRO A C 1
ATOM 681 O O . PRO A 1 86 ? -30.163 2.575 12.026 1.00 68.94 86 PRO A O 1
ATOM 684 N N . ALA A 1 87 ? -29.704 1.972 14.155 1.00 68.62 87 ALA A N 1
ATOM 685 C CA . ALA A 1 87 ? -30.764 0.984 14.269 1.00 68.62 87 ALA A CA 1
ATOM 686 C C . ALA A 1 87 ? -32.099 1.623 13.866 1.00 68.62 87 ALA A C 1
ATOM 688 O O . ALA A 1 87 ? -32.504 2.624 14.461 1.00 68.62 87 ALA A O 1
ATOM 689 N N . ASP A 1 88 ? -32.732 1.053 12.841 1.00 60.03 88 ASP A N 1
ATOM 690 C CA . ASP A 1 88 ? -34.035 1.475 12.337 1.00 60.03 88 ASP A CA 1
ATOM 691 C C . ASP A 1 88 ? -35.061 1.410 13.484 1.00 60.03 88 ASP A C 1
ATOM 693 O O . ASP A 1 88 ? -35.281 0.324 14.039 1.00 60.03 88 ASP A O 1
ATOM 697 N N . PRO A 1 89 ? -35.646 2.543 13.919 1.00 67.81 89 PRO A N 1
ATOM 698 C CA . PRO A 1 89 ? -36.667 2.547 14.952 1.00 67.81 89 PRO A CA 1
ATOM 699 C C . PRO A 1 89 ? -38.005 2.119 14.334 1.00 67.81 89 PRO A C 1
ATOM 701 O O . PRO A 1 89 ? -38.858 2.955 14.033 1.00 67.81 89 PRO A O 1
ATOM 704 N N . GLY A 1 90 ? -38.154 0.808 14.129 1.00 63.94 90 GLY A N 1
ATOM 705 C CA . GLY A 1 90 ? -39.435 0.150 13.856 1.00 63.94 90 GLY A CA 1
ATOM 706 C C . GLY A 1 90 ? -40.326 0.055 15.088 1.00 63.94 90 GLY A C 1
ATOM 707 O O . GLY A 1 90 ? -39.788 -0.166 16.199 1.00 63.94 90 GLY A O 1
#

pLDDT: mean 79.38, std 14.9, range [48.25, 97.06]

Sequence (90 aa):
WFLAGDADFMEKARTRLEDMVRGAEILVLSSHQEGVIATWCSRVLWLEGGRIRDDGPADEVMQRYLGRPVQTWPEPVSAPQPTPEPADPG

Mean predicted aligned error: 10.9 Å

Nearest PDB structures (foldseek):
  7k2t-assembly1_A  TM=7.930E-01  e=1.567E-01  Aquifex aeolicus VF5
  6m96-assembly1_A-2  TM=7.765E-01  e=1.807E-01  Aquifex aeolicus VF5
  2qi9-assembly1_D  TM=7.506E-01  e=6.083E-01  Escherichia coli

Solvent-accessible surface area (backbone atoms only — not comparable to full-atom values): 5847 Å² total; per-residue (Å²): 122,71,69,61,58,54,50,59,48,51,51,53,52,49,53,52,50,51,54,53,49,57,75,36,96,73,86,89,84,88,78,91,50,66,56,55,47,54,45,73,37,76,58,36,76,43,70,54,98,92,37,81,76,45,74,40,48,25,66,61,44,47,21,68,72,69,75,42,83,73,74,71,71,88,72,81,67,70,75,59,71,81,73,78,73,80,77,79,89,124

Secondary structure (DSSP, 8-state):
-HHHHHHHHHHHHHHHHHHHHHT-S------S-HHHHHHH-SEEEEEETTEEEEEEEHHHHHHHHHSS---PPSS--PPPPPPPPPP---